Protein AF-R5GRK0-F1 (afdb_monomer_lite)

Sequence (67 aa):
MRKAPKEEVIKAITEGIVFRRAPRQTEEKTGVKTKAKKKSYISGQHGSGAAKKKAEIRQRRANRHKK

Radius of gyration: 29.86 Å; chains: 1; bounding box: 51×19×82 Å

pLDDT: mean 82.13, std 9.83, range [57.84, 95.56]

Structure (mmCIF, N/CA/C/O backbone):
data_AF-R5GRK0-F1
#
_entry.id   AF-R5GRK0-F1
#
loop_
_atom_site.group_PDB
_atom_site.id
_atom_site.type_symbol
_atom_site.label_atom_id
_atom_site.label_alt_id
_atom_site.label_comp_id
_atom_site.label_asym_id
_atom_site.label_entity_id
_atom_site.label_seq_id
_atom_site.pdbx_PDB_ins_code
_atom_site.Cartn_x
_atom_site.Cartn_y
_atom_site.Cartn_z
_atom_site.occupancy
_atom_site.B_iso_or_equiv
_atom_site.auth_seq_id
_atom_site.auth_comp_id
_atom_site.auth_asym_id
_atom_site.auth_atom_id
_atom_site.pdbx_PDB_model_num
ATOM 1 N N . MET A 1 1 ? 32.606 -11.798 -31.927 1.00 59.44 1 MET A N 1
ATOM 2 C CA . MET A 1 1 ? 3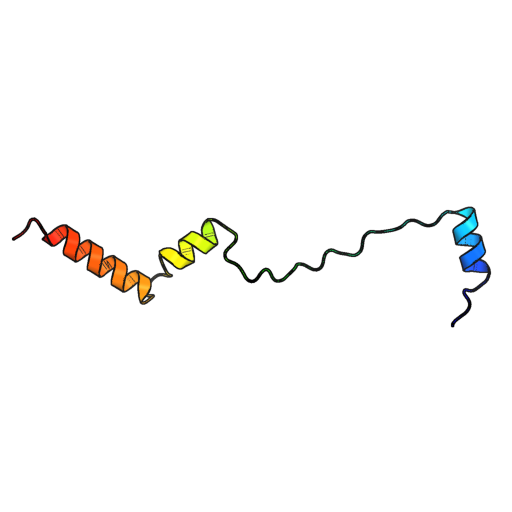1.459 -10.866 -32.054 1.00 59.44 1 MET A CA 1
ATOM 3 C C . MET A 1 1 ? 30.760 -11.170 -33.370 1.00 59.44 1 MET A C 1
ATOM 5 O O . MET A 1 1 ? 31.458 -11.270 -34.374 1.00 59.44 1 MET A O 1
ATOM 9 N N . ARG A 1 2 ? 29.439 -11.400 -33.390 1.00 75.62 2 ARG A N 1
ATOM 10 C CA . ARG A 1 2 ? 28.726 -11.590 -34.669 1.00 75.62 2 ARG A CA 1
ATOM 11 C C . ARG A 1 2 ? 28.764 -10.265 -35.434 1.00 75.62 2 ARG A C 1
ATOM 13 O O . ARG A 1 2 ? 28.450 -9.231 -34.852 1.00 75.62 2 ARG A O 1
ATOM 20 N N . LYS A 1 3 ? 29.206 -10.289 -36.692 1.00 81.19 3 LYS A N 1
ATOM 21 C CA . LYS A 1 3 ? 29.165 -9.115 -37.573 1.00 81.19 3 LYS A CA 1
ATOM 22 C C . LYS A 1 3 ? 27.734 -8.944 -38.077 1.00 81.19 3 LYS A C 1
ATOM 24 O O . LYS A 1 3 ? 27.122 -9.932 -38.478 1.00 81.19 3 LYS A O 1
ATOM 29 N N . ALA A 1 4 ? 27.220 -7.719 -38.033 1.00 82.94 4 ALA A N 1
ATOM 30 C CA . ALA A 1 4 ? 25.914 -7.411 -38.598 1.00 82.94 4 ALA A CA 1
ATOM 31 C C . ALA A 1 4 ? 25.943 -7.615 -40.129 1.00 82.94 4 ALA A C 1
ATOM 33 O O . ALA A 1 4 ? 26.963 -7.308 -40.763 1.00 82.94 4 ALA A O 1
ATOM 34 N N . PRO A 1 5 ? 24.870 -8.150 -40.732 1.00 88.88 5 PRO A N 1
ATOM 35 C CA . PRO A 1 5 ? 24.745 -8.250 -42.179 1.00 88.88 5 PRO A CA 1
ATOM 36 C C . PRO A 1 5 ? 24.737 -6.854 -42.819 1.00 88.88 5 PRO A C 1
ATOM 38 O O . PRO A 1 5 ? 24.208 -5.894 -42.262 1.00 88.88 5 PRO A O 1
ATOM 41 N N . LYS A 1 6 ? 25.323 -6.736 -44.018 1.00 87.00 6 LYS A N 1
ATOM 42 C CA . LYS A 1 6 ? 25.456 -5.454 -44.741 1.00 87.00 6 LYS A CA 1
ATOM 43 C C . LYS A 1 6 ? 24.107 -4.766 -44.979 1.00 87.00 6 LYS A C 1
ATOM 45 O O . LYS A 1 6 ? 24.030 -3.546 -44.931 1.00 87.00 6 LYS A O 1
ATOM 50 N N . GLU A 1 7 ? 23.057 -5.548 -45.196 1.00 86.50 7 GLU A N 1
ATOM 51 C CA . GLU A 1 7 ? 21.691 -5.065 -45.420 1.00 86.50 7 GLU A CA 1
ATOM 52 C C . GLU A 1 7 ? 21.123 -4.327 -44.202 1.00 86.50 7 GLU A C 1
ATOM 54 O O . GLU A 1 7 ? 20.502 -3.278 -44.349 1.00 86.50 7 GLU A O 1
ATOM 59 N N . GLU A 1 8 ? 21.397 -4.819 -42.991 1.00 85.44 8 GLU A N 1
ATOM 60 C CA . GLU A 1 8 ? 20.959 -4.181 -41.744 1.00 85.44 8 GLU A CA 1
ATOM 61 C C . GLU A 1 8 ? 21.674 -2.842 -41.526 1.00 85.44 8 GLU A C 1
ATOM 63 O O . GLU A 1 8 ? 21.058 -1.865 -41.102 1.00 85.44 8 GLU A O 1
ATOM 68 N N . VAL A 1 9 ? 22.956 -2.770 -41.897 1.00 87.12 9 VAL A N 1
ATOM 69 C CA . VAL A 1 9 ? 23.744 -1.531 -41.839 1.00 87.12 9 VAL A CA 1
ATOM 70 C C . VAL A 1 9 ? 23.211 -0.496 -42.831 1.00 87.12 9 VAL A C 1
ATOM 72 O O . VAL A 1 9 ? 23.022 0.658 -42.460 1.00 87.12 9 VAL A O 1
ATOM 75 N N . ILE A 1 10 ? 22.929 -0.899 -44.073 1.00 88.88 10 ILE A N 1
ATOM 76 C CA . ILE A 1 10 ? 22.384 0.002 -45.100 1.00 88.88 10 ILE A CA 1
ATOM 77 C C . ILE A 1 10 ? 21.019 0.533 -44.664 1.00 88.88 10 ILE A C 1
ATOM 79 O O . ILE A 1 10 ? 20.805 1.741 -44.684 1.00 88.88 10 ILE A O 1
ATOM 83 N N . LYS A 1 11 ? 20.134 -0.348 -44.188 1.00 88.75 11 LYS A N 1
ATOM 84 C CA . LYS A 1 11 ? 18.802 0.027 -43.710 1.00 88.75 11 LYS A CA 1
ATOM 85 C C . LYS A 1 11 ? 18.855 1.021 -42.547 1.00 88.75 11 LYS A C 1
ATOM 87 O O . LYS A 1 11 ? 18.118 2.003 -42.535 1.00 88.75 11 LYS A O 1
ATOM 92 N N . ALA A 1 12 ? 19.759 0.800 -41.593 1.00 85.50 12 ALA A N 1
ATOM 93 C CA . ALA A 1 12 ? 19.966 1.709 -40.471 1.00 85.50 12 ALA A CA 1
ATOM 94 C C . ALA A 1 12 ? 20.479 3.095 -40.907 1.00 85.50 12 ALA A C 1
ATOM 96 O O . ALA A 1 12 ? 20.119 4.095 -40.286 1.00 85.50 12 ALA A O 1
ATOM 97 N N . ILE A 1 13 ? 21.294 3.160 -41.967 1.00 86.69 13 ILE A N 1
ATOM 98 C CA . ILE A 1 13 ? 21.804 4.416 -42.539 1.00 86.69 13 ILE A CA 1
ATOM 99 C C . ILE A 1 13 ? 20.709 5.162 -43.317 1.00 86.69 13 ILE A C 1
ATOM 101 O O . ILE A 1 13 ? 20.630 6.383 -43.214 1.00 86.69 13 ILE A O 1
ATOM 105 N N . THR A 1 14 ? 19.866 4.458 -44.081 1.00 87.12 14 THR A N 1
ATOM 106 C CA . THR A 1 14 ? 18.852 5.083 -44.950 1.00 87.12 14 THR A CA 1
ATOM 107 C C . THR A 1 14 ? 17.571 5.476 -44.220 1.00 87.12 14 THR A C 1
ATOM 109 O O . THR A 1 14 ? 17.010 6.529 -44.502 1.00 87.12 14 THR A O 1
ATOM 112 N N . GLU A 1 15 ? 17.084 4.637 -43.304 1.00 86.62 15 GLU A N 1
ATOM 113 C CA . GLU A 1 15 ? 15.803 4.842 -42.606 1.00 86.62 15 GLU A CA 1
ATOM 114 C C . GLU A 1 15 ? 15.984 5.459 -41.206 1.00 86.62 15 GLU A C 1
ATOM 116 O O . GLU A 1 15 ? 15.031 5.984 -40.628 1.00 86.62 15 GLU A O 1
ATOM 121 N N . GLY A 1 16 ? 17.212 5.434 -40.672 1.00 83.44 16 GLY A N 1
ATOM 122 C CA . GLY A 1 16 ? 17.547 5.921 -39.335 1.00 83.44 16 GLY A CA 1
ATOM 123 C C . GLY A 1 16 ? 17.205 4.930 -38.212 1.00 83.44 16 GLY A C 1
ATOM 124 O O . GLY A 1 16 ? 16.281 4.123 -38.299 1.00 83.44 16 GLY A O 1
ATOM 125 N N . ILE A 1 17 ? 17.962 4.985 -37.110 1.00 86.19 17 ILE A N 1
ATOM 126 C CA . ILE A 1 17 ? 17.760 4.111 -35.942 1.00 86.19 17 ILE A CA 1
ATOM 127 C C . ILE A 1 17 ? 16.8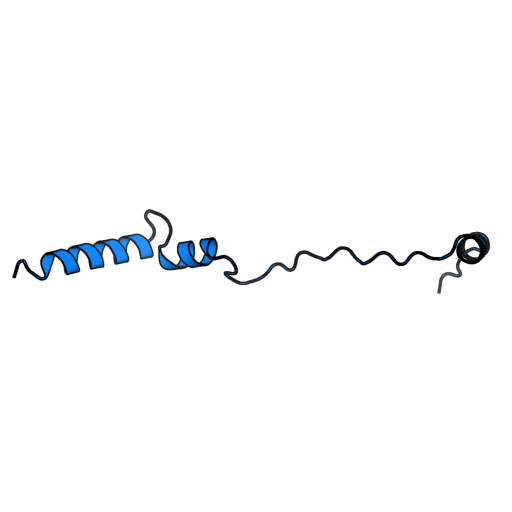48 4.800 -34.920 1.00 86.19 17 ILE A C 1
ATOM 129 O O . ILE A 1 17 ? 17.181 5.856 -34.384 1.00 86.19 17 ILE A O 1
ATOM 133 N N . VAL A 1 18 ? 15.720 4.167 -34.583 1.00 83.38 18 VAL A N 1
ATOM 134 C CA . VAL A 1 18 ? 14.802 4.638 -33.531 1.00 83.38 18 VAL A CA 1
ATOM 135 C C . VAL A 1 18 ? 15.094 3.927 -32.207 1.00 83.38 18 VAL A C 1
ATOM 137 O O . VAL A 1 18 ? 14.790 2.744 -32.041 1.00 83.38 18 VAL A O 1
ATOM 140 N N . PHE A 1 19 ? 15.623 4.655 -31.220 1.00 82.75 19 PHE A N 1
ATOM 141 C CA . PHE A 1 19 ? 15.829 4.127 -29.869 1.00 82.75 19 PHE A CA 1
ATOM 142 C C . PHE A 1 19 ? 14.509 4.078 -29.094 1.00 82.75 19 PHE A C 1
ATOM 144 O O . PHE A 1 19 ? 14.010 5.088 -28.596 1.00 82.75 19 PHE A O 1
ATOM 151 N N . ARG A 1 20 ? 13.938 2.879 -28.958 1.00 83.56 20 ARG A N 1
ATOM 152 C CA . ARG A 1 20 ? 12.799 2.652 -28.063 1.00 83.56 20 ARG A CA 1
ATOM 153 C C . ARG A 1 20 ? 13.293 2.470 -26.632 1.00 83.56 20 ARG A C 1
ATOM 155 O O . ARG A 1 20 ? 14.240 1.733 -26.372 1.00 83.56 20 ARG A O 1
ATOM 162 N N . ARG A 1 21 ? 12.620 3.125 -25.686 1.00 80.38 21 ARG A N 1
ATOM 163 C CA . ARG A 1 21 ? 12.872 2.932 -24.256 1.00 80.38 21 ARG A CA 1
ATOM 164 C C . ARG A 1 21 ? 12.587 1.474 -23.881 1.00 80.38 21 ARG A C 1
ATOM 166 O O . ARG A 1 21 ? 11.539 0.947 -24.249 1.00 80.38 21 ARG A O 1
ATOM 173 N N . ALA A 1 22 ? 13.474 0.860 -23.099 1.00 80.44 22 ALA A N 1
ATOM 174 C CA . ALA A 1 22 ? 13.213 -0.448 -22.504 1.00 80.44 22 ALA A CA 1
ATOM 175 C C . ALA A 1 22 ? 11.881 -0.427 -21.723 1.00 80.44 22 ALA A C 1
ATOM 177 O O . ALA A 1 22 ? 11.599 0.570 -21.038 1.00 80.44 22 ALA A O 1
ATOM 178 N N . PRO A 1 23 ? 11.054 -1.489 -21.804 1.00 74.69 23 PRO A N 1
ATOM 179 C CA . PRO A 1 23 ? 9.848 -1.573 -20.995 1.00 74.69 23 PRO A CA 1
ATOM 180 C C . PRO A 1 23 ? 10.250 -1.416 -19.529 1.00 74.69 23 PRO A C 1
ATOM 182 O O . PRO A 1 23 ? 11.163 -2.088 -19.049 1.00 74.69 23 PRO A O 1
ATOM 185 N N . ARG A 1 24 ? 9.607 -0.480 -18.819 1.00 70.94 24 ARG A N 1
ATOM 186 C CA . ARG A 1 24 ? 9.791 -0.361 -17.370 1.00 70.94 24 ARG A CA 1
ATOM 187 C C . ARG A 1 24 ? 9.382 -1.702 -16.779 1.00 70.94 24 ARG A C 1
ATOM 189 O O . ARG A 1 24 ? 8.192 -2.004 -16.761 1.00 70.94 24 ARG A O 1
ATOM 196 N N . GLN A 1 25 ? 10.346 -2.479 -16.290 1.00 66.62 25 GLN A N 1
ATOM 197 C CA . GLN A 1 25 ? 10.011 -3.542 -15.361 1.00 66.62 25 GLN A CA 1
ATOM 198 C C . GLN A 1 25 ? 9.242 -2.884 -14.221 1.00 66.62 25 GLN A C 1
ATOM 200 O O . GLN A 1 25 ? 9.681 -1.877 -13.653 1.00 66.62 25 GLN A O 1
ATOM 205 N N 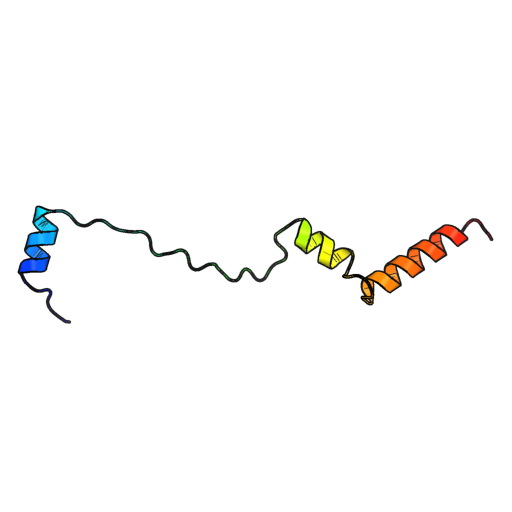. THR A 1 26 ? 8.033 -3.372 -13.965 1.00 63.12 26 THR A N 1
ATOM 206 C CA . THR A 1 26 ? 7.276 -2.983 -12.787 1.00 63.12 26 THR A CA 1
ATOM 207 C C . THR A 1 26 ? 8.088 -3.448 -11.598 1.00 63.12 26 THR A C 1
ATOM 209 O O . THR A 1 26 ? 8.017 -4.611 -11.227 1.00 63.12 26 THR A O 1
ATOM 212 N N . GLU A 1 27 ? 8.907 -2.553 -11.049 1.00 62.28 27 GLU A N 1
ATOM 213 C CA . GLU A 1 27 ? 9.576 -2.775 -9.776 1.00 62.28 27 GLU A CA 1
ATOM 214 C C . GLU A 1 27 ? 8.526 -3.326 -8.806 1.00 62.28 27 GLU A C 1
ATOM 216 O O . GLU A 1 27 ? 7.523 -2.654 -8.520 1.00 62.28 27 GLU A O 1
ATOM 221 N N . GLU A 1 28 ? 8.724 -4.553 -8.332 1.00 62.12 28 GLU A N 1
ATOM 222 C CA . GLU A 1 28 ? 7.956 -5.104 -7.226 1.00 62.12 28 GLU A CA 1
ATOM 223 C C . GLU A 1 28 ? 8.296 -4.274 -5.991 1.00 62.12 28 GLU A C 1
ATOM 225 O O . GLU A 1 28 ? 9.268 -4.475 -5.270 1.00 62.12 28 GLU A O 1
ATOM 230 N N . LYS A 1 29 ? 7.524 -3.206 -5.819 1.00 57.84 29 LYS A N 1
ATOM 231 C CA . LYS A 1 29 ? 7.743 -2.199 -4.795 1.00 57.84 29 LYS A CA 1
ATOM 232 C C . LYS A 1 29 ? 7.356 -2.798 -3.443 1.00 57.84 29 LYS A C 1
ATOM 234 O O . LYS A 1 29 ? 6.184 -2.765 -3.066 1.00 57.84 29 LYS A O 1
ATOM 239 N N . THR A 1 30 ? 8.362 -3.268 -2.714 1.00 59.16 30 THR A N 1
ATOM 240 C CA . THR A 1 30 ? 8.382 -3.715 -1.308 1.00 59.16 30 THR A CA 1
ATOM 241 C C . THR A 1 30 ? 8.003 -2.588 -0.331 1.00 59.16 30 THR A C 1
ATOM 243 O O . THR A 1 30 ? 8.768 -2.173 0.533 1.00 59.16 30 THR A O 1
ATOM 246 N N . GLY A 1 31 ? 6.804 -2.017 -0.474 1.00 68.62 31 GLY A N 1
ATOM 247 C CA . GLY A 1 31 ? 6.346 -0.936 0.391 1.00 68.62 31 GLY A CA 1
ATOM 248 C C . GLY A 1 31 ? 4.863 -0.597 0.266 1.00 68.62 31 GLY A C 1
ATOM 249 O O . GLY A 1 31 ? 4.236 -0.687 -0.793 1.00 68.62 31 GLY A O 1
ATOM 250 N N . VAL A 1 32 ? 4.299 -0.135 1.380 1.00 65.44 32 VAL A N 1
ATOM 251 C CA . VAL A 1 32 ? 2.899 0.279 1.517 1.00 65.44 32 VAL A CA 1
ATOM 252 C C . VAL A 1 32 ? 2.714 1.689 0.928 1.00 65.44 32 VAL A C 1
ATOM 254 O O . VAL A 1 32 ? 2.717 2.692 1.642 1.00 65.44 32 VAL A O 1
ATOM 257 N N . LYS A 1 33 ? 2.606 1.788 -0.404 1.00 67.38 33 LYS A N 1
ATOM 258 C CA . LYS A 1 33 ? 2.662 3.083 -1.118 1.00 67.38 33 LYS A CA 1
ATOM 259 C C . LYS A 1 33 ? 1.342 3.855 -1.179 1.00 67.38 33 LYS A C 1
ATOM 261 O O . LYS A 1 33 ? 1.365 5.078 -1.245 1.00 67.38 33 LYS A O 1
ATOM 266 N N . THR A 1 34 ? 0.191 3.187 -1.122 1.00 84.31 34 THR A N 1
ATOM 267 C CA . THR A 1 34 ? -1.109 3.863 -1.289 1.00 84.31 34 THR A CA 1
ATOM 268 C C . THR A 1 34 ? -1.794 4.138 0.047 1.00 84.31 34 THR A C 1
ATOM 270 O O . THR A 1 34 ? -1.632 3.382 1.008 1.00 84.31 34 THR A O 1
ATOM 273 N N . LYS A 1 35 ? -2.612 5.203 0.103 1.00 82.44 35 LYS A N 1
ATOM 274 C CA . LYS A 1 35 ? -3.475 5.499 1.265 1.00 82.44 35 LYS A CA 1
ATOM 275 C C . LYS A 1 35 ? -4.325 4.280 1.644 1.00 82.44 35 LYS A C 1
ATOM 277 O O . LYS A 1 35 ? -4.430 3.957 2.822 1.00 82.44 35 LYS A O 1
ATOM 282 N N . ALA A 1 36 ? -4.835 3.557 0.644 1.00 82.00 36 ALA A N 1
ATOM 283 C CA . ALA A 1 36 ? -5.588 2.319 0.830 1.00 82.00 36 ALA A CA 1
ATOM 284 C C . ALA A 1 36 ? -4.756 1.214 1.506 1.00 82.00 36 ALA A C 1
ATOM 286 O O . ALA A 1 36 ? -5.178 0.668 2.524 1.00 82.00 36 ALA A O 1
ATOM 287 N N . LYS A 1 37 ? -3.538 0.932 1.016 1.00 81.69 37 LYS A N 1
ATOM 288 C CA . LYS A 1 37 ? -2.664 -0.093 1.615 1.00 81.69 37 LYS A CA 1
ATOM 289 C C . LYS A 1 37 ? -2.235 0.288 3.041 1.00 81.69 37 LYS A C 1
ATOM 291 O O . LYS A 1 37 ? -2.239 -0.567 3.924 1.00 81.69 37 LYS A O 1
ATOM 296 N N . LYS A 1 38 ? -1.947 1.573 3.303 1.00 83.62 38 LYS A N 1
ATOM 297 C CA . LYS A 1 38 ? -1.630 2.076 4.658 1.00 83.62 38 LYS A CA 1
ATOM 298 C C . LYS A 1 38 ? -2.815 1.920 5.601 1.00 83.62 38 LYS A C 1
ATOM 300 O O . LYS A 1 38 ? -2.649 1.450 6.724 1.00 83.62 38 LYS A O 1
ATOM 305 N N . LYS A 1 39 ? -4.018 2.266 5.134 1.00 83.44 39 LYS A N 1
ATOM 306 C CA . LYS A 1 39 ? -5.248 2.098 5.909 1.00 83.44 39 LYS A CA 1
ATOM 307 C C . LYS A 1 39 ? -5.475 0.633 6.264 1.00 83.44 39 LYS A C 1
ATOM 309 O O . LYS A 1 39 ? -5.710 0.360 7.433 1.00 83.44 39 LYS A O 1
ATOM 314 N N . SER A 1 40 ? -5.319 -0.275 5.299 1.00 79.31 40 SER A N 1
ATOM 315 C CA . SER A 1 40 ? -5.469 -1.720 5.504 1.00 79.31 40 SER A CA 1
ATOM 316 C C . SER A 1 40 ? -4.490 -2.278 6.543 1.00 79.31 40 SER A C 1
ATOM 318 O O . SER A 1 40 ? -4.899 -3.076 7.380 1.00 79.31 40 SER A O 1
ATOM 320 N N . TYR A 1 41 ? -3.225 -1.839 6.540 1.00 73.94 41 TYR A N 1
ATOM 321 C CA . TYR A 1 41 ? -2.238 -2.236 7.556 1.00 73.94 41 TYR A CA 1
ATOM 322 C C . TYR A 1 41 ? -2.616 -1.728 8.957 1.00 73.94 41 TYR A C 1
ATOM 324 O O . TYR A 1 41 ? -2.538 -2.466 9.934 1.00 73.94 41 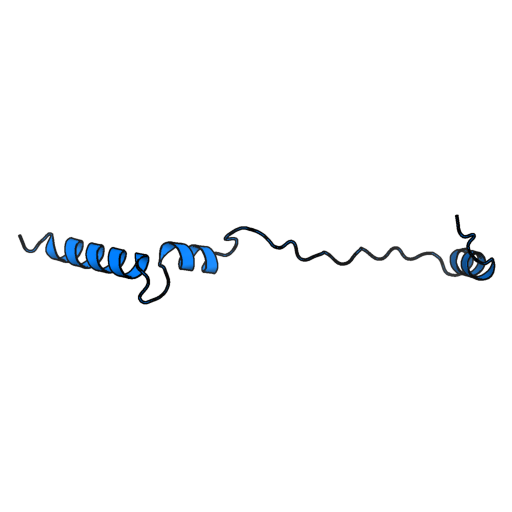TYR A O 1
ATOM 332 N N . ILE A 1 42 ? -3.087 -0.478 9.060 1.00 80.31 42 ILE A N 1
ATOM 333 C CA . ILE A 1 42 ? -3.450 0.138 10.344 1.00 80.31 42 ILE A CA 1
ATOM 334 C C . ILE A 1 42 ? -4.742 -0.451 10.913 1.00 80.31 42 ILE A C 1
ATOM 336 O O . ILE A 1 42 ? -4.816 -0.701 12.115 1.00 80.31 42 ILE A O 1
ATOM 340 N N . SER A 1 43 ? -5.795 -0.601 10.105 1.00 82.69 43 SER A N 1
ATOM 341 C CA . SER A 1 43 ? -7.090 -1.107 10.576 1.00 82.69 43 SER A CA 1
ATOM 342 C C . SER A 1 43 ? -7.121 -2.625 10.721 1.00 82.69 43 SER A C 1
ATOM 344 O O . SER A 1 43 ? -7.906 -3.120 11.528 1.00 82.69 43 SER A O 1
ATOM 346 N N . GLY A 1 44 ? -6.272 -3.338 9.976 1.00 83.62 44 GLY A N 1
ATOM 347 C CA . GLY A 1 44 ? -6.370 -4.781 9.793 1.00 83.62 44 GLY A CA 1
ATOM 348 C C . GLY A 1 44 ? -7.581 -5.168 8.939 1.00 83.62 44 GLY A C 1
ATOM 349 O O . GLY A 1 44 ? -8.495 -4.366 8.722 1.00 83.62 44 GLY A O 1
ATOM 350 N N . GLN A 1 45 ? -7.585 -6.407 8.448 1.00 85.94 45 GLN A N 1
ATOM 351 C CA . GLN A 1 45 ? -8.768 -7.021 7.837 1.00 85.94 45 GLN A CA 1
ATOM 352 C C . GLN A 1 45 ? -9.809 -7.391 8.906 1.00 85.94 45 GLN A C 1
ATOM 354 O O . GLN A 1 45 ? -9.478 -7.530 10.090 1.00 85.94 45 GLN A O 1
ATOM 359 N N . HIS A 1 46 ? -11.067 -7.569 8.496 1.00 86.44 46 HIS A N 1
ATOM 360 C CA . HIS A 1 46 ? -12.124 -8.027 9.397 1.00 86.44 46 HIS A CA 1
ATOM 361 C C . HIS A 1 46 ? -11.758 -9.387 10.014 1.00 86.44 46 HIS A C 1
ATOM 363 O O . HIS A 1 46 ? -11.202 -10.248 9.343 1.00 86.44 46 HIS A O 1
ATOM 369 N N . GLY A 1 47 ? -12.003 -9.564 11.313 1.00 82.31 47 GLY A N 1
ATOM 370 C CA . GLY A 1 47 ? -11.642 -10.793 12.033 1.00 82.31 47 GLY A CA 1
ATOM 371 C C . GLY A 1 47 ? -10.149 -10.964 12.358 1.00 82.31 47 GLY A C 1
ATOM 372 O O . GLY A 1 47 ? -9.811 -11.841 13.154 1.00 82.31 47 GLY A O 1
ATOM 373 N N . SER A 1 48 ? -9.259 -10.110 11.835 1.00 87.50 48 SER A N 1
ATOM 374 C CA . SER A 1 48 ? -7.827 -10.146 12.171 1.00 87.50 48 SER A CA 1
ATOM 375 C C . SER A 1 48 ? -7.558 -9.781 13.640 1.00 87.50 48 SER A C 1
ATOM 377 O O . SER A 1 48 ? -8.343 -9.078 14.286 1.00 87.50 48 SER A O 1
ATOM 379 N N . GLY A 1 49 ? -6.409 -10.209 14.179 1.00 87.19 49 GLY A N 1
ATOM 380 C CA . GLY A 1 49 ? -6.005 -9.887 15.556 1.00 87.19 49 GLY A CA 1
ATOM 381 C C . GLY A 1 49 ? -5.937 -8.379 15.835 1.00 87.19 49 GLY A C 1
ATOM 382 O O . GLY A 1 49 ? -6.396 -7.917 16.881 1.00 87.19 49 GLY A O 1
ATOM 383 N N . ALA A 1 50 ? -5.465 -7.590 14.862 1.00 85.31 50 ALA A N 1
ATOM 384 C CA . ALA A 1 50 ? -5.441 -6.129 14.944 1.00 85.31 50 ALA A CA 1
ATOM 385 C C . ALA A 1 50 ? -6.855 -5.525 15.048 1.00 85.31 50 ALA A C 1
ATOM 387 O O . ALA A 1 50 ? -7.082 -4.605 15.842 1.00 85.31 50 ALA A O 1
ATOM 388 N N . ALA A 1 51 ? -7.821 -6.068 14.300 1.00 87.75 51 ALA A N 1
ATOM 389 C CA . ALA A 1 51 ? -9.212 -5.628 14.358 1.00 87.75 51 ALA A CA 1
ATOM 390 C C . ALA A 1 51 ? -9.846 -5.923 15.729 1.00 87.75 51 ALA A C 1
ATOM 392 O O . ALA A 1 51 ? -10.468 -5.032 16.318 1.00 87.75 51 ALA A O 1
ATOM 393 N N . LYS A 1 52 ? -9.616 -7.126 16.277 1.00 90.44 52 LYS A N 1
ATOM 394 C CA . LYS A 1 52 ? -10.094 -7.526 17.615 1.00 90.44 52 LYS A CA 1
ATOM 395 C C . LYS A 1 52 ? -9.538 -6.610 18.712 1.00 90.44 52 LYS A C 1
ATOM 397 O O . LYS A 1 52 ? -10.306 -6.068 19.505 1.00 90.44 52 LYS A O 1
ATOM 402 N N . LYS A 1 53 ? -8.227 -6.333 18.698 1.00 92.31 53 LYS A N 1
ATOM 403 C CA . LYS A 1 53 ? -7.585 -5.422 19.666 1.00 92.31 53 LYS A CA 1
ATOM 404 C C . LYS A 1 53 ? -8.126 -3.996 19.594 1.00 92.31 53 LYS A C 1
ATOM 406 O O . LYS A 1 53 ? -8.365 -3.369 20.625 1.00 92.31 53 LYS A O 1
ATOM 411 N N . LYS A 1 54 ? -8.383 -3.472 18.391 1.00 90.69 54 LYS A N 1
ATOM 412 C CA . LYS A 1 54 ? -9.022 -2.154 18.248 1.00 90.69 54 LYS A CA 1
ATOM 413 C C . LYS A 1 54 ? -10.458 -2.136 18.778 1.00 90.69 54 LYS A C 1
ATOM 415 O O . LYS A 1 54 ? -10.860 -1.117 19.334 1.00 90.69 54 LYS A O 1
ATOM 420 N N . ALA A 1 55 ? -11.230 -3.210 18.613 1.00 90.38 55 ALA A N 1
ATOM 421 C CA . ALA A 1 55 ? -12.583 -3.308 19.165 1.00 90.38 55 ALA A CA 1
ATOM 422 C C . ALA A 1 55 ? -12.575 -3.298 20.703 1.00 90.38 55 ALA A C 1
ATOM 424 O O . ALA A 1 55 ? -13.302 -2.508 21.305 1.00 90.38 55 ALA A O 1
ATOM 425 N N . GLU A 1 56 ? -11.677 -4.068 21.319 1.00 93.75 56 GLU A N 1
ATOM 426 C CA . GLU A 1 56 ? -11.468 -4.096 22.774 1.00 93.75 56 GLU A CA 1
ATOM 427 C C . GLU A 1 56 ? -11.144 -2.693 23.330 1.00 93.75 56 GLU A C 1
ATOM 429 O O . GLU A 1 56 ? -11.761 -2.227 24.289 1.00 93.75 56 GLU A O 1
ATOM 434 N N . ILE A 1 57 ? -10.234 -1.957 22.676 1.00 93.50 57 ILE A N 1
ATOM 435 C CA . ILE A 1 57 ? -9.888 -0.578 23.063 1.00 93.50 57 ILE A CA 1
ATOM 436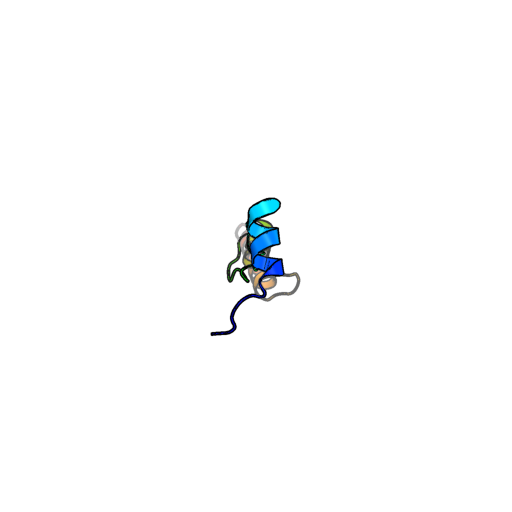 C C . ILE A 1 57 ? -11.108 0.353 22.981 1.00 93.50 57 ILE A C 1
ATOM 438 O O . ILE A 1 57 ? -11.278 1.207 23.854 1.00 93.50 57 ILE A O 1
ATOM 442 N N . ARG A 1 58 ? -11.968 0.215 21.960 1.00 93.56 58 ARG A N 1
ATOM 443 C CA . ARG A 1 58 ? -13.200 1.021 21.844 1.00 93.56 58 ARG A CA 1
ATOM 444 C C . ARG A 1 58 ? -14.169 0.731 22.990 1.00 93.56 58 ARG A C 1
ATOM 446 O O . ARG A 1 58 ? -14.665 1.680 23.591 1.00 93.56 58 ARG A O 1
ATOM 453 N N . GLN A 1 59 ? -14.377 -0.543 23.331 1.00 93.69 59 GLN A N 1
ATOM 454 C CA . GLN A 1 59 ? -15.218 -0.943 24.466 1.00 93.69 59 GLN A CA 1
ATOM 455 C C . GLN A 1 59 ? -14.683 -0.376 25.786 1.00 93.69 59 GL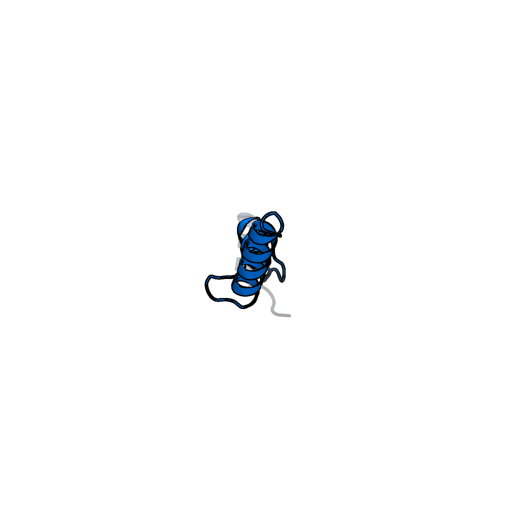N A C 1
ATOM 457 O O . GLN A 1 59 ? -15.423 0.273 26.525 1.00 93.69 59 GLN A O 1
ATOM 462 N N . ARG A 1 60 ? -13.375 -0.520 26.049 1.00 95.12 60 ARG A N 1
ATOM 463 C CA . ARG A 1 60 ? -12.740 0.043 27.252 1.00 95.12 60 ARG A CA 1
ATOM 464 C C . ARG A 1 60 ? -12.913 1.559 27.326 1.00 95.12 60 ARG A C 1
ATOM 466 O O . ARG A 1 60 ? -13.214 2.085 28.392 1.00 95.12 60 ARG A O 1
ATOM 473 N N . ARG A 1 61 ? -12.759 2.268 26.201 1.00 95.56 61 ARG A N 1
ATOM 474 C CA . ARG A 1 61 ? -12.943 3.726 26.145 1.00 95.56 61 ARG A CA 1
ATOM 475 C C . ARG A 1 61 ? -14.369 4.152 26.466 1.00 95.56 61 ARG A C 1
ATOM 477 O O . ARG A 1 61 ? -14.508 5.144 27.176 1.00 95.56 61 ARG A O 1
ATOM 484 N N . ALA A 1 62 ? -15.367 3.431 25.957 1.00 93.81 62 ALA A N 1
ATOM 485 C CA . ALA A 1 62 ? -16.779 3.689 26.232 1.00 93.81 62 ALA A CA 1
ATOM 486 C C . ALA A 1 62 ? -17.128 3.448 27.709 1.00 93.81 62 ALA A C 1
ATOM 488 O O . ALA A 1 62 ? -17.902 4.195 28.295 1.00 93.81 62 ALA A O 1
ATOM 489 N N . ASN A 1 63 ? -16.502 2.448 28.330 1.00 95.00 63 ASN A N 1
ATOM 490 C CA . ASN A 1 63 ? -16.740 2.109 29.731 1.00 95.00 63 ASN A CA 1
ATOM 491 C C . ASN A 1 63 ? -15.993 3.010 30.735 1.00 95.00 63 ASN A C 1
ATOM 493 O O . ASN A 1 63 ? -16.245 2.894 31.928 1.00 95.00 63 ASN A O 1
ATOM 497 N N . ARG A 1 64 ? -15.107 3.923 30.298 1.00 94.31 64 ARG A N 1
ATOM 498 C CA . ARG A 1 64 ? -14.349 4.811 31.211 1.00 94.31 64 ARG A CA 1
ATOM 499 C C . ARG A 1 64 ? -15.229 5.717 32.067 1.00 94.31 64 ARG A C 1
ATOM 501 O O . ARG A 1 64 ? -14.840 6.032 33.178 1.00 94.31 64 ARG A O 1
ATOM 508 N N . HIS A 1 65 ? -16.376 6.130 31.543 1.00 87.25 65 HIS A N 1
ATOM 509 C CA . HIS A 1 65 ? -17.301 7.036 32.228 1.00 87.25 65 HIS A CA 1
ATOM 510 C C . HIS A 1 65 ? -18.403 6.297 32.994 1.00 87.25 65 HIS A C 1
ATOM 512 O O . HIS A 1 65 ? -19.296 6.930 33.535 1.00 87.25 65 HIS A O 1
ATOM 518 N N . LYS A 1 66 ? -18.376 4.957 32.986 1.00 83.69 66 LYS A N 1
ATOM 519 C CA . LYS A 1 66 ? -19.346 4.106 33.690 1.00 83.69 66 LYS A CA 1
ATOM 520 C C . LYS A 1 66 ? -18.827 3.627 35.052 1.00 83.69 66 LYS A C 1
ATOM 522 O O . LYS A 1 66 ? -19.413 2.716 35.625 1.00 83.69 66 LYS A O 1
ATOM 527 N N . LYS A 1 67 ? -17.695 4.169 35.501 1.00 63.78 67 LYS A N 1
ATOM 528 C CA . LYS A 1 67 ? -17.084 3.899 36.800 1.00 63.78 67 LYS A CA 1
ATOM 529 C C . LYS A 1 67 ? -17.282 5.095 37.709 1.00 63.78 67 LYS A C 1
ATOM 531 O O . LYS A 1 67 ? -17.241 6.219 37.162 1.00 63.78 67 LYS A O 1
#

Secondary structure (DSSP, 8-state):
-PPPPHHHHHHHHHH----PPPP-------S--SHHHHHHHHH--TTSHHHHHHHHHHHHHHHTT--

Foldseek 3Di:
DDDDDPVVVVCCVPVNDDDDDDPPDPPPPPDQPDPVSVCCVCCPDPPDPNVVVVVVVVVVVVCPVVD